Protein AF-A0A641ACV6-F1 (afdb_monomer)

Foldseek 3Di:
DVLVVLALLVLLLVQLVCLLVCQQVVQLVCLLVLQCLWQNNVGRDPVSSVVSNVSSVVSNVLSVVSNCLSPVDDALSSLVVLLVSLVVQLVVLVCCVPVSVVVPTDPPPPVSVVVVVSSVSSNVSSVVRNPDD

Sequence (133 aa):
MIKKVFKPFTWLIIFAVINFIAAGIGSLVGGEGTAESGWGEGNVLAHDVYYETSFGFMFIGLSVIAAGLAFLTSGVQRAKMTVLFGVTMALMIISVAVYSNAEGYSMGGPIILVPIALMSLVTLSGILHIKAE

Mean predicted aligned error: 3.73 Å

pLDDT: mean 92.11, std 7.41, range [46.78, 98.62]

Secondary structure (DSSP, 8-state):
-HHHH--HHHHHHHHHHHIIIIIIIHHHHHHHHHHHHHH-GGG--HHHHHHHHHHHHHHHHHHHHHHHHHHH--HHHHHHHHHHHHHHHHHHHHHHHHHHHHTT----GGGGHHHHHHHHHHHHHHHHHHS--

Structure (mmCIF, N/CA/C/O backbone):
data_AF-A0A641ACV6-F1
#
_entry.id   AF-A0A641ACV6-F1
#
loop_
_atom_site.group_PDB
_atom_site.id
_atom_site.type_symbol
_atom_site.label_atom_id
_atom_site.label_alt_id
_atom_site.label_comp_id
_atom_site.label_asym_id
_atom_site.label_entity_id
_atom_site.label_seq_id
_atom_site.pdbx_PDB_ins_code
_atom_site.Cartn_x
_atom_site.Cartn_y
_atom_site.Cartn_z
_atom_site.occupancy
_atom_site.B_iso_or_equiv
_atom_site.auth_seq_id
_atom_site.auth_comp_id
_atom_site.auth_asym_id
_atom_site.auth_atom_id
_atom_site.pdbx_PDB_model_num
ATOM 1 N N . MET A 1 1 ? -22.224 8.354 9.725 1.00 73.75 1 MET A N 1
ATOM 2 C CA . MET A 1 1 ? -22.189 7.572 8.466 1.00 73.75 1 MET A CA 1
ATOM 3 C C . MET A 1 1 ? -20.756 7.302 8.016 1.00 73.75 1 MET A C 1
ATOM 5 O O . MET A 1 1 ? -20.387 6.141 7.935 1.00 73.75 1 MET A O 1
ATOM 9 N N . ILE A 1 2 ? -19.923 8.340 7.858 1.00 85.25 2 ILE A N 1
ATOM 10 C CA . ILE A 1 2 ? -18.526 8.225 7.396 1.00 85.25 2 ILE A CA 1
ATOM 11 C C . ILE A 1 2 ? -17.678 7.206 8.185 1.00 85.25 2 ILE A C 1
ATOM 13 O O . ILE A 1 2 ? -17.103 6.311 7.585 1.00 85.25 2 ILE A O 1
ATOM 17 N N . LYS A 1 3 ? -17.711 7.212 9.527 1.00 83.50 3 LYS A N 1
ATOM 18 C CA . LYS A 1 3 ? -16.977 6.233 10.361 1.00 83.50 3 LYS A CA 1
ATOM 19 C C . LYS A 1 3 ? -17.406 4.772 10.149 1.00 83.50 3 LYS A C 1
ATOM 21 O 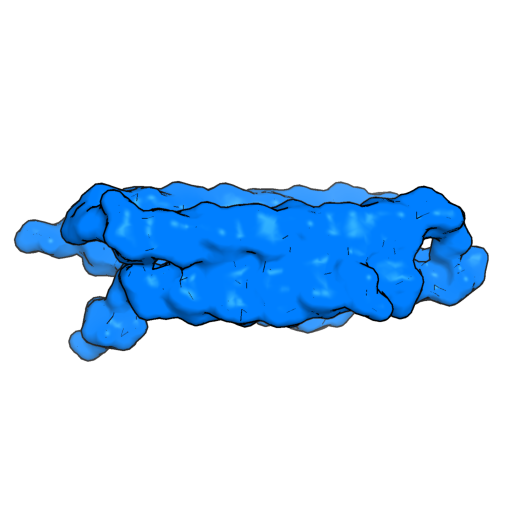O . LYS A 1 3 ? -16.605 3.865 10.332 1.00 83.50 3 LYS A O 1
ATOM 26 N N . LYS A 1 4 ? -18.663 4.526 9.749 1.00 85.94 4 LYS A N 1
ATOM 27 C CA . LYS A 1 4 ? -19.148 3.163 9.463 1.00 85.94 4 LYS A CA 1
ATOM 28 C C . LYS A 1 4 ? -18.555 2.611 8.162 1.00 85.94 4 LYS A C 1
ATOM 30 O O . LYS A 1 4 ? -18.356 1.404 8.083 1.00 85.94 4 LYS A O 1
ATOM 35 N N . VAL A 1 5 ? -18.276 3.487 7.193 1.00 90.06 5 VAL A N 1
ATOM 36 C CA . VAL A 1 5 ? -17.629 3.163 5.908 1.00 90.06 5 VAL A CA 1
ATOM 37 C C . VAL A 1 5 ? -16.106 3.109 6.070 1.00 90.06 5 VAL A C 1
ATOM 39 O O . VAL A 1 5 ? -15.445 2.207 5.569 1.00 90.06 5 VAL A O 1
ATOM 42 N N . PHE A 1 6 ? -15.541 4.043 6.833 1.00 92.81 6 PHE A N 1
ATOM 43 C CA . PHE A 1 6 ? -14.102 4.202 7.031 1.00 92.81 6 PHE A CA 1
ATOM 44 C C . PHE A 1 6 ? -13.561 3.435 8.236 1.00 92.81 6 PHE A C 1
ATOM 46 O O . PHE A 1 6 ? -12.830 3.985 9.054 1.00 92.81 6 PHE A O 1
ATOM 53 N N . LYS A 1 7 ? -13.910 2.153 8.360 1.00 96.00 7 LYS A N 1
ATOM 54 C CA . LYS A 1 7 ? -13.363 1.313 9.432 1.00 96.00 7 LYS A CA 1
ATOM 55 C C . LYS A 1 7 ? -11.900 0.960 9.129 1.00 96.00 7 LYS A C 1
ATOM 57 O O . LYS A 1 7 ? -11.656 0.401 8.059 1.00 96.00 7 LYS A O 1
ATOM 62 N N . PRO A 1 8 ? -10.955 1.172 10.068 1.00 97.50 8 PRO A N 1
ATOM 63 C CA . PRO A 1 8 ? -9.539 0.868 9.852 1.00 97.50 8 PRO A CA 1
ATOM 64 C C . PRO A 1 8 ? -9.291 -0.570 9.394 1.00 97.50 8 PRO A C 1
ATOM 66 O O . PRO A 1 8 ? -8.548 -0.806 8.453 1.00 97.50 8 PRO A O 1
ATOM 69 N N . PHE A 1 9 ? -9.992 -1.534 10.002 1.00 97.94 9 PHE A N 1
ATOM 70 C CA . PHE A 1 9 ? -9.920 -2.941 9.599 1.00 97.94 9 PHE A CA 1
ATOM 71 C C . PHE A 1 9 ? -10.227 -3.133 8.113 1.00 97.94 9 PHE A C 1
ATOM 73 O O . PHE A 1 9 ? -9.455 -3.744 7.387 1.00 97.94 9 PHE A O 1
ATOM 80 N N . THR A 1 10 ? -11.359 -2.591 7.665 1.00 97.62 10 THR A N 1
ATOM 81 C CA . THR A 1 10 ? -11.840 -2.765 6.297 1.00 97.62 10 THR A CA 1
ATOM 82 C C . THR A 1 10 ? -10.863 -2.155 5.300 1.00 97.62 10 THR A C 1
ATOM 84 O O . THR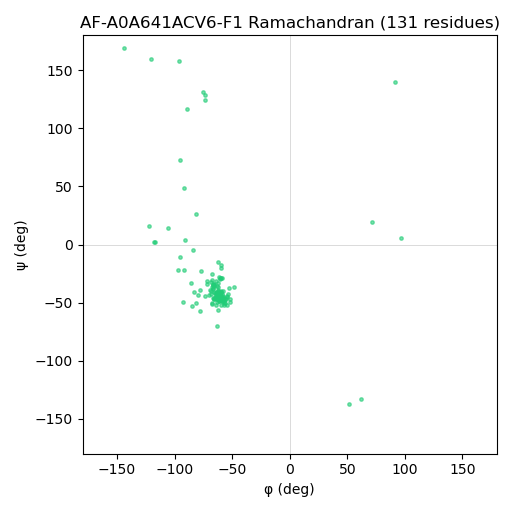 A 1 10 ? -10.524 -2.805 4.319 1.00 97.62 10 THR A O 1
ATOM 87 N N . TRP A 1 11 ? -10.357 -0.951 5.568 1.00 97.94 11 TRP A N 1
ATOM 88 C CA . TRP A 1 11 ? -9.430 -0.275 4.659 1.00 97.94 11 TRP A CA 1
ATOM 89 C C . TRP A 1 11 ? -8.034 -0.896 4.632 1.00 97.94 11 TRP A C 1
ATOM 91 O O . TRP A 1 11 ? -7.443 -0.963 3.559 1.00 97.94 11 TRP A O 1
ATOM 101 N N . LEU A 1 12 ? -7.536 -1.423 5.754 1.00 98.50 12 LEU A N 1
ATOM 102 C CA . LEU A 1 12 ? -6.300 -2.212 5.770 1.00 98.50 12 LEU A CA 1
ATOM 103 C C . LEU A 1 12 ? -6.427 -3.491 4.929 1.00 98.50 12 LEU A C 1
ATOM 105 O O . LEU A 1 12 ? -5.506 -3.822 4.190 1.00 98.50 12 LEU A O 1
ATOM 109 N N . ILE A 1 13 ? -7.569 -4.185 4.994 1.00 98.56 13 ILE A N 1
ATOM 110 C CA . ILE A 1 13 ? -7.813 -5.391 4.187 1.00 98.56 13 ILE A CA 1
ATOM 111 C C . ILE A 1 13 ? -7.983 -5.055 2.704 1.00 98.56 13 ILE A C 1
ATOM 113 O O . ILE A 1 13 ? -7.396 -5.730 1.863 1.00 98.56 13 ILE A O 1
ATOM 117 N N . ILE A 1 14 ? -8.733 -3.998 2.375 1.00 98.00 14 ILE A N 1
ATOM 118 C CA . ILE A 1 14 ? -8.866 -3.517 0.992 1.00 98.00 14 ILE A CA 1
ATOM 119 C C . ILE A 1 14 ? -7.485 -3.188 0.423 1.00 98.00 14 ILE A C 1
ATOM 121 O O . ILE A 1 14 ? -7.151 -3.657 -0.663 1.00 98.00 14 ILE A O 1
ATOM 125 N N . PHE A 1 15 ? -6.669 -2.439 1.171 1.00 97.94 15 PHE A N 1
ATOM 126 C CA . PHE A 1 15 ? -5.295 -2.156 0.777 1.00 97.94 15 PHE A CA 1
ATOM 127 C C . PHE A 1 15 ? -4.506 -3.446 0.563 1.00 97.94 15 PHE A C 1
ATOM 129 O O . PHE A 1 15 ? -3.921 -3.615 -0.499 1.00 97.94 15 PHE A O 1
ATOM 136 N N . ALA A 1 16 ? -4.515 -4.363 1.535 1.00 98.38 16 ALA A N 1
ATOM 137 C CA . ALA A 1 16 ? -3.735 -5.593 1.468 1.00 98.38 16 ALA A CA 1
ATOM 138 C C . ALA A 1 16 ? -4.063 -6.405 0.210 1.00 98.38 16 ALA A C 1
ATOM 140 O O . ALA A 1 16 ? -3.151 -6.819 -0.501 1.00 98.38 16 ALA A O 1
ATOM 141 N N . VAL A 1 17 ? -5.350 -6.583 -0.099 1.00 98.38 17 VAL A N 1
ATOM 142 C CA . VAL A 1 17 ? -5.802 -7.343 -1.272 1.00 98.38 17 VAL A CA 1
ATOM 143 C C . VAL A 1 17 ? -5.427 -6.637 -2.572 1.00 98.38 17 VAL A C 1
ATOM 145 O O . VAL A 1 17 ? -4.819 -7.259 -3.441 1.00 98.38 17 VAL A O 1
ATOM 148 N N . ILE A 1 18 ? -5.741 -5.343 -2.705 1.00 97.31 18 ILE A N 1
ATOM 149 C CA . ILE A 1 18 ? -5.438 -4.583 -3.928 1.00 97.31 18 ILE A CA 1
ATOM 150 C C . ILE A 1 18 ? -3.930 -4.544 -4.163 1.00 97.31 18 ILE A C 1
ATOM 152 O O . ILE A 1 18 ? -3.477 -4.864 -5.255 1.00 97.31 18 ILE A O 1
ATOM 156 N N . ASN A 1 19 ? -3.149 -4.206 -3.139 1.00 96.62 19 ASN A N 1
ATOM 157 C CA . ASN A 1 19 ? -1.700 -4.113 -3.240 1.00 96.62 19 ASN A CA 1
ATOM 158 C C . ASN A 1 19 ? -1.059 -5.484 -3.504 1.00 96.62 19 ASN A C 1
ATOM 160 O O . ASN A 1 19 ? -0.113 -5.570 -4.277 1.00 96.62 19 ASN A O 1
ATOM 164 N N . PHE A 1 20 ? -1.599 -6.568 -2.935 1.00 98.00 20 PHE A N 1
ATOM 165 C CA . PHE A 1 20 ? -1.072 -7.915 -3.169 1.00 98.00 20 PHE A CA 1
ATOM 166 C C . PHE A 1 20 ? -1.268 -8.322 -4.627 1.00 98.00 20 PHE A C 1
ATOM 168 O O . PHE A 1 20 ? -0.341 -8.820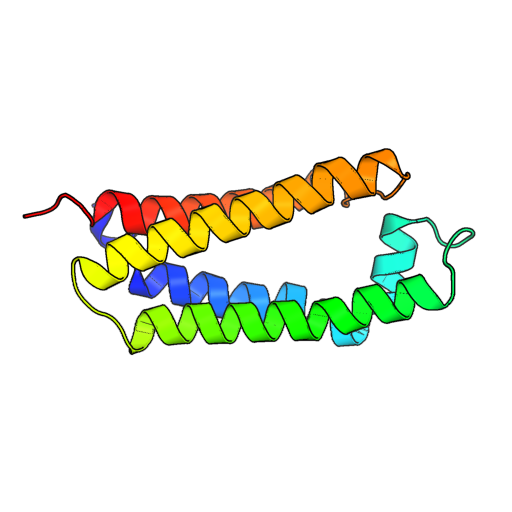 -5.253 1.00 98.00 20 PHE A O 1
ATOM 175 N N . ILE A 1 21 ? -2.468 -8.106 -5.169 1.00 96.56 21 ILE A N 1
ATOM 176 C CA . ILE A 1 21 ? -2.811 -8.545 -6.522 1.00 96.56 21 ILE A CA 1
ATOM 177 C C . ILE A 1 21 ? -2.218 -7.593 -7.561 1.00 96.56 21 ILE A C 1
ATOM 179 O O . ILE A 1 21 ? -1.463 -8.024 -8.426 1.00 96.56 21 ILE A O 1
ATOM 183 N N . ALA A 1 22 ? -2.557 -6.307 -7.487 1.00 93.19 22 ALA A N 1
ATOM 184 C CA . ALA A 1 22 ? -2.238 -5.352 -8.541 1.00 93.19 22 ALA A CA 1
ATOM 185 C C . ALA A 1 22 ? -0.751 -4.983 -8.566 1.00 93.19 22 ALA A C 1
ATOM 187 O O . ALA A 1 22 ? -0.167 -4.950 -9.641 1.00 93.19 22 ALA A O 1
ATOM 188 N N . ALA A 1 23 ? -0.142 -4.730 -7.403 1.00 92.31 23 ALA A N 1
ATOM 189 C CA . ALA A 1 23 ? 1.272 -4.363 -7.329 1.00 92.31 23 ALA A CA 1
ATOM 190 C C . ALA A 1 23 ? 2.162 -5.597 -7.125 1.00 92.31 23 ALA A C 1
ATOM 192 O O . ALA A 1 23 ? 3.103 -5.810 -7.873 1.00 92.31 23 ALA A O 1
ATOM 193 N N . GLY A 1 24 ? 1.838 -6.459 -6.160 1.00 95.69 24 GLY A N 1
ATOM 194 C CA . GLY A 1 24 ? 2.632 -7.647 -5.843 1.00 95.69 24 GLY A CA 1
ATOM 195 C C . GLY A 1 24 ? 2.710 -8.653 -6.988 1.00 95.69 24 GLY A C 1
ATOM 196 O O . GLY A 1 24 ? 3.759 -8.825 -7.606 1.00 95.69 24 GLY A O 1
ATOM 197 N N . ILE A 1 25 ? 1.593 -9.322 -7.281 1.00 96.31 25 ILE A N 1
ATOM 198 C CA . ILE A 1 25 ? 1.525 -10.303 -8.369 1.00 96.31 25 ILE A CA 1
ATOM 199 C C . ILE A 1 25 ? 1.763 -9.626 -9.719 1.00 96.31 25 ILE A C 1
ATOM 201 O O . ILE A 1 25 ? 2.512 -10.174 -10.522 1.00 96.31 25 ILE A O 1
ATOM 205 N N . GLY A 1 26 ? 1.194 -8.435 -9.944 1.00 93.12 26 GLY A N 1
ATOM 206 C CA . GLY A 1 26 ? 1.405 -7.660 -11.170 1.00 93.12 26 GLY A CA 1
ATOM 207 C C . GLY A 1 26 ? 2.884 -7.460 -11.509 1.00 93.12 26 GLY A C 1
ATOM 208 O O . GLY A 1 26 ? 3.301 -7.796 -12.615 1.00 93.12 26 GLY A O 1
ATOM 209 N N . SER A 1 27 ? 3.701 -7.023 -10.549 1.00 92.56 27 SER A N 1
ATOM 210 C CA . SER A 1 27 ? 5.146 -6.864 -10.748 1.00 92.56 27 SER A CA 1
ATOM 211 C C . SER A 1 27 ? 5.886 -8.192 -10.933 1.00 92.56 27 SER A C 1
ATOM 213 O O . SER A 1 27 ? 6.810 -8.261 -11.736 1.00 92.56 27 SER A O 1
ATOM 215 N N . LEU A 1 28 ? 5.483 -9.265 -10.240 1.00 94.06 28 LEU A N 1
ATOM 216 C CA . LEU A 1 28 ? 6.136 -10.575 -10.384 1.00 94.06 28 LEU A CA 1
ATOM 217 C C . LEU A 1 28 ? 5.953 -11.191 -11.773 1.00 94.06 28 LEU A C 1
ATOM 219 O O . LEU A 1 28 ? 6.841 -11.894 -12.249 1.00 94.06 28 LEU A O 1
ATOM 223 N N . VAL A 1 29 ? 4.793 -10.976 -12.396 1.00 94.12 29 VAL A N 1
ATOM 224 C CA . VAL A 1 29 ? 4.471 -11.563 -13.707 1.00 94.12 29 VAL A CA 1
ATOM 225 C C . VAL A 1 29 ? 4.742 -10.613 -14.869 1.00 94.12 29 VAL A C 1
ATOM 227 O O . VAL A 1 29 ? 4.888 -11.071 -15.996 1.00 94.12 29 VAL A O 1
ATOM 230 N N . GLY A 1 30 ? 4.777 -9.306 -14.606 1.00 92.81 30 GLY A N 1
ATOM 231 C CA . GLY A 1 30 ? 4.835 -8.255 -15.620 1.00 92.81 30 GLY A CA 1
ATOM 232 C C . GLY A 1 30 ? 6.039 -7.327 -15.502 1.00 92.81 30 GLY A C 1
ATOM 233 O O . GLY A 1 30 ? 6.003 -6.257 -16.094 1.00 92.81 30 GLY A O 1
ATOM 234 N N . GLY A 1 31 ? 7.080 -7.697 -14.746 1.00 89.62 31 GLY A N 1
ATOM 235 C CA . GLY A 1 31 ? 8.227 -6.825 -14.466 1.00 89.62 31 GLY A CA 1
ATOM 236 C C . GLY A 1 31 ? 8.888 -6.225 -15.713 1.00 89.62 31 GLY A C 1
ATOM 237 O O . GLY A 1 31 ? 9.242 -5.052 -15.696 1.00 89.62 31 GLY A O 1
ATOM 238 N N . GLU A 1 32 ? 8.985 -6.988 -16.807 1.00 91.88 32 GLU A N 1
ATOM 239 C CA . GLU A 1 32 ? 9.493 -6.493 -18.097 1.00 91.88 32 GLU A CA 1
ATOM 240 C C . GLU A 1 32 ? 8.591 -5.399 -18.678 1.00 91.88 32 GLU A C 1
ATOM 242 O O . GLU A 1 32 ? 9.053 -4.286 -18.898 1.00 91.88 32 GLU A O 1
ATOM 247 N N . GLY A 1 33 ? 7.285 -5.655 -18.794 1.00 91.19 33 GLY A N 1
ATOM 248 C CA . GLY A 1 33 ? 6.332 -4.656 -19.285 1.00 91.19 33 GLY A CA 1
ATOM 249 C C . GLY A 1 33 ? 6.241 -3.413 -18.392 1.00 91.19 33 GLY A C 1
ATOM 250 O O . GLY A 1 33 ? 6.063 -2.302 -18.890 1.00 91.19 33 GLY A O 1
ATOM 251 N N . THR A 1 34 ? 6.405 -3.560 -17.073 1.00 89.12 34 THR A N 1
ATOM 252 C CA . THR A 1 34 ? 6.492 -2.413 -16.157 1.00 89.12 34 THR A CA 1
ATOM 253 C C . THR A 1 34 ? 7.753 -1.595 -16.433 1.00 89.12 34 THR A C 1
ATOM 255 O O . THR A 1 34 ? 7.654 -0.375 -16.574 1.00 89.12 34 THR A O 1
ATOM 258 N N . ALA A 1 35 ? 8.910 -2.246 -16.587 1.00 91.81 35 ALA A N 1
ATOM 259 C CA . ALA A 1 35 ? 10.166 -1.576 -16.916 1.00 91.81 35 ALA A CA 1
ATOM 260 C C . ALA A 1 35 ? 10.076 -0.846 -18.265 1.00 91.81 35 ALA A C 1
ATOM 262 O O . ALA A 1 35 ? 10.461 0.317 -18.357 1.00 91.81 35 ALA A O 1
ATOM 263 N N . GLU A 1 36 ? 9.493 -1.478 -19.285 1.00 93.50 36 GLU A N 1
ATOM 264 C CA . GLU A 1 36 ? 9.246 -0.861 -20.592 1.00 93.50 36 GLU A CA 1
ATOM 265 C C . GLU A 1 36 ? 8.289 0.331 -20.491 1.00 93.50 36 GLU A C 1
ATOM 267 O O . GLU A 1 36 ? 8.517 1.360 -21.125 1.00 93.50 36 GLU A O 1
ATOM 272 N N . SER A 1 37 ? 7.246 0.246 -19.660 1.00 89.38 37 SER A N 1
ATOM 273 C CA . SER A 1 37 ? 6.309 1.358 -19.456 1.00 89.38 37 SER A CA 1
ATOM 274 C C . SER A 1 37 ? 6.943 2.561 -18.747 1.00 89.38 37 SER A C 1
ATOM 276 O O . SER A 1 37 ? 6.543 3.704 -18.989 1.00 89.38 37 SER A O 1
ATOM 278 N N . GLY A 1 38 ? 7.928 2.302 -17.885 1.00 90.19 38 GLY A N 1
ATOM 279 C CA . GLY A 1 38 ? 8.630 3.310 -17.104 1.00 90.19 38 GLY A CA 1
ATOM 280 C C . GLY A 1 38 ? 9.785 3.954 -17.862 1.00 90.19 38 GLY A C 1
ATOM 281 O O . GLY A 1 38 ? 9.839 5.177 -17.975 1.00 90.19 38 GLY A O 1
ATOM 282 N N . TRP A 1 39 ? 10.690 3.142 -18.405 1.00 92.00 39 TRP A N 1
ATOM 283 C CA . TRP A 1 39 ? 11.911 3.593 -19.079 1.00 92.00 39 TRP A CA 1
ATOM 284 C C . TRP A 1 39 ? 11.745 3.782 -20.596 1.00 92.00 39 TRP A C 1
ATOM 286 O O . TRP A 1 39 ? 12.490 4.547 -21.216 1.00 92.00 39 TRP A O 1
ATOM 296 N N . GLY A 1 40 ? 10.752 3.126 -21.200 1.00 92.19 40 GLY A N 1
ATOM 297 C CA . GLY A 1 40 ? 10.583 2.987 -22.647 1.00 92.19 40 GLY A CA 1
ATOM 298 C C . GLY A 1 40 ? 11.265 1.722 -23.176 1.00 92.19 40 GLY A C 1
ATOM 299 O O . GLY A 1 40 ? 12.383 1.415 -22.774 1.00 92.19 40 GLY A O 1
ATOM 300 N N . GLU A 1 41 ? 10.621 1.020 -24.116 1.00 90.31 41 GLU A N 1
ATOM 301 C CA . GLU A 1 41 ? 11.064 -0.283 -24.666 1.00 90.31 41 GLU A CA 1
ATOM 302 C C . GLU A 1 41 ? 12.548 -0.321 -25.087 1.00 90.31 41 GLU A C 1
ATOM 304 O O . GLU A 1 41 ? 13.238 -1.314 -24.883 1.00 90.31 41 GLU A O 1
ATOM 309 N N . GLY A 1 42 ? 13.078 0.778 -25.636 1.00 90.88 42 GLY A N 1
ATOM 310 C CA . GLY A 1 42 ? 14.473 0.866 -26.088 1.00 90.88 42 GLY A CA 1
ATOM 311 C C . GLY A 1 42 ? 15.506 1.213 -25.009 1.00 90.88 42 GLY A C 1
ATOM 312 O O . GLY A 1 42 ? 16.697 1.239 -25.311 1.00 90.88 42 GLY A O 1
ATOM 313 N N . ASN A 1 43 ? 15.070 1.508 -23.783 1.00 91.38 43 ASN A N 1
ATOM 314 C CA . ASN A 1 43 ? 15.926 1.995 -22.696 1.00 91.38 43 ASN A CA 1
ATOM 315 C C . ASN A 1 43 ? 15.985 1.035 -21.500 1.00 91.38 43 ASN A C 1
ATOM 317 O O . ASN A 1 43 ? 16.632 1.357 -20.507 1.00 91.38 43 ASN A O 1
ATOM 321 N N . VAL A 1 44 ? 15.320 -0.122 -21.577 1.00 92.94 44 VAL A N 1
ATOM 322 C CA . VAL A 1 44 ? 15.299 -1.108 -20.491 1.00 92.94 44 VAL A CA 1
ATOM 323 C C . VAL A 1 44 ? 16.644 -1.825 -20.397 1.00 92.94 44 VAL A C 1
ATOM 325 O O . VAL A 1 44 ? 17.120 -2.440 -21.354 1.00 92.94 44 VAL A O 1
ATOM 328 N N . LEU A 1 45 ? 17.249 -1.788 -19.214 1.00 92.75 45 LEU A N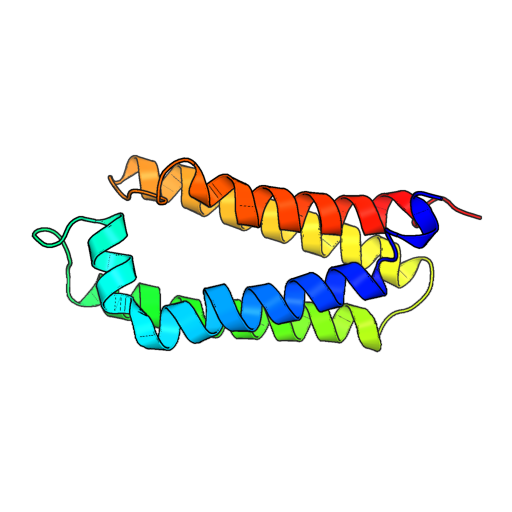 1
ATOM 329 C CA . LEU A 1 45 ? 18.442 -2.548 -18.872 1.00 92.75 45 LEU A CA 1
ATOM 330 C C . LEU A 1 45 ? 18.055 -3.842 -18.146 1.00 92.75 45 LEU A C 1
ATOM 332 O O . LEU A 1 45 ? 17.009 -3.957 -17.511 1.00 92.75 45 LEU A O 1
ATOM 336 N N . ALA A 1 46 ? 18.946 -4.835 -18.173 1.00 86.38 46 ALA A N 1
ATOM 337 C CA . ALA A 1 46 ? 18.682 -6.136 -17.547 1.00 86.38 46 ALA A CA 1
ATOM 338 C C . ALA A 1 46 ? 18.386 -6.045 -16.034 1.00 86.38 46 ALA A C 1
ATOM 340 O O . ALA A 1 46 ? 17.663 -6.878 -15.490 1.00 86.38 46 ALA A O 1
ATOM 341 N N . HIS A 1 47 ? 18.939 -5.040 -15.345 1.00 90.12 47 HIS A N 1
ATOM 342 C CA . HIS A 1 47 ? 18.668 -4.838 -13.923 1.00 90.12 47 HIS A CA 1
ATOM 343 C C . HIS A 1 47 ? 17.301 -4.200 -13.654 1.00 90.12 47 HIS A C 1
ATOM 345 O O . HIS A 1 47 ? 16.763 -4.418 -12.572 1.00 90.12 47 HIS A O 1
ATOM 351 N N . ASP A 1 48 ? 16.711 -3.487 -14.616 1.00 92.44 48 ASP A N 1
ATOM 352 C CA . ASP A 1 48 ? 15.403 -2.849 -14.445 1.00 92.44 48 ASP A CA 1
ATOM 353 C C . ASP A 1 48 ? 14.305 -3.898 -14.300 1.00 92.44 48 ASP A C 1
ATOM 355 O O . ASP A 1 48 ? 13.532 -3.864 -13.346 1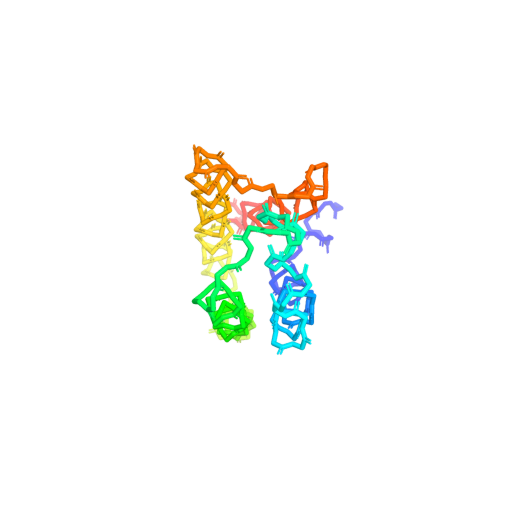.00 92.44 48 ASP A O 1
ATOM 359 N N . VAL A 1 49 ? 14.314 -4.915 -15.168 1.00 91.88 49 VAL A N 1
ATOM 360 C CA . VAL A 1 49 ? 13.382 -6.051 -15.087 1.00 91.88 49 VAL A CA 1
ATOM 361 C C . VAL A 1 49 ? 13.525 -6.783 -13.750 1.00 91.88 49 VAL A C 1
ATOM 363 O O . VAL A 1 49 ? 12.532 -7.153 -13.116 1.00 91.88 49 VAL A O 1
ATOM 366 N N . TYR A 1 50 ? 14.765 -6.967 -13.285 1.00 92.25 50 TYR A N 1
ATOM 367 C CA . TYR A 1 50 ? 15.034 -7.573 -11.982 1.00 92.25 50 TYR A CA 1
ATOM 368 C C . TYR A 1 50 ? 14.490 -6.721 -10.826 1.00 92.25 50 TYR A C 1
ATOM 370 O O . TYR A 1 50 ? 13.887 -7.273 -9.901 1.00 92.25 50 TYR A O 1
ATOM 378 N N . TYR A 1 51 ? 14.675 -5.399 -10.860 1.00 91.44 51 TYR A N 1
ATOM 379 C CA . TYR A 1 51 ? 14.174 -4.493 -9.826 1.00 91.44 51 TYR A CA 1
ATOM 380 C C . TYR A 1 51 ? 12.651 -4.458 -9.789 1.00 91.44 51 TYR A C 1
ATOM 382 O O . TYR A 1 51 ? 12.083 -4.636 -8.711 1.00 91.44 51 TYR A O 1
ATOM 390 N N . GLU A 1 52 ? 11.992 -4.336 -10.940 1.00 91.31 52 GLU A N 1
ATOM 391 C CA . GLU A 1 52 ? 10.529 -4.341 -11.026 1.00 91.31 52 GLU A CA 1
ATOM 392 C C . GLU A 1 52 ? 9.944 -5.651 -10.500 1.00 91.31 52 GLU A C 1
ATOM 394 O O . GLU A 1 52 ? 9.047 -5.649 -9.656 1.00 91.31 52 GLU A O 1
ATOM 399 N N . THR A 1 53 ? 10.527 -6.786 -10.889 1.00 92.75 53 THR A N 1
ATOM 400 C CA . THR A 1 53 ? 10.119 -8.099 -10.368 1.00 92.75 53 THR A CA 1
ATOM 401 C C . THR A 1 53 ? 10.340 -8.185 -8.853 1.00 92.75 53 THR A C 1
ATOM 403 O O . THR A 1 53 ? 9.475 -8.651 -8.109 1.00 92.75 53 THR A O 1
ATOM 406 N N . SER A 1 54 ? 11.476 -7.687 -8.358 1.00 92.94 54 SER A N 1
ATOM 407 C CA . SER A 1 54 ? 11.813 -7.704 -6.928 1.00 92.94 54 SER A CA 1
ATOM 408 C C . SER A 1 54 ? 10.894 -6.808 -6.093 1.00 92.94 54 SER A C 1
ATOM 410 O O . SER A 1 54 ? 10.549 -7.168 -4.961 1.00 92.94 54 SER A O 1
ATOM 412 N N . PHE A 1 55 ? 10.428 -5.682 -6.643 1.00 91.69 55 PHE A N 1
ATOM 413 C CA . PHE A 1 55 ? 9.409 -4.851 -6.003 1.00 91.69 55 PHE A CA 1
ATOM 414 C C . PHE A 1 55 ? 8.098 -5.611 -5.785 1.00 91.69 55 PHE A C 1
ATOM 416 O O . PHE A 1 55 ? 7.438 -5.384 -4.771 1.00 91.69 55 PHE A O 1
ATOM 423 N N . GLY A 1 56 ? 7.768 -6.595 -6.627 1.00 94.25 56 GLY A N 1
ATOM 424 C CA . GLY A 1 56 ? 6.624 -7.484 -6.411 1.00 94.25 56 GLY A CA 1
ATOM 425 C C . GLY A 1 56 ? 6.648 -8.179 -5.044 1.00 94.25 56 GLY A C 1
ATOM 426 O O . GLY A 1 56 ? 5.656 -8.159 -4.311 1.00 94.25 56 GLY A O 1
ATOM 427 N N . PHE A 1 57 ? 7.801 -8.709 -4.622 1.00 95.31 57 PHE A N 1
ATOM 428 C CA . PHE A 1 57 ? 7.946 -9.300 -3.285 1.00 95.31 57 PHE A CA 1
ATOM 429 C C . PHE A 1 57 ? 7.819 -8.264 -2.165 1.00 95.31 57 PHE A C 1
ATOM 431 O O . PHE A 1 57 ? 7.211 -8.549 -1.130 1.00 95.31 57 PHE A O 1
ATOM 438 N N . MET A 1 58 ? 8.349 -7.055 -2.372 1.00 94.44 58 MET A N 1
ATOM 439 C CA . MET A 1 58 ? 8.202 -5.956 -1.417 1.00 94.44 58 MET A CA 1
ATOM 440 C C . MET A 1 58 ? 6.725 -5.593 -1.222 1.00 94.44 58 MET A C 1
ATOM 442 O O . MET A 1 58 ? 6.259 -5.509 -0.084 1.00 94.44 58 MET A O 1
ATOM 446 N N . PHE A 1 59 ? 5.962 -5.450 -2.309 1.00 95.88 59 PHE A N 1
ATOM 447 C CA . PHE A 1 59 ? 4.530 -5.163 -2.246 1.00 95.88 59 PHE A CA 1
ATOM 448 C C . PHE A 1 59 ? 3.750 -6.294 -1.572 1.00 95.88 59 PHE A C 1
ATOM 450 O O . PHE A 1 59 ? 2.908 -6.022 -0.717 1.00 95.88 59 PHE A O 1
ATOM 457 N N . ILE A 1 60 ? 4.070 -7.558 -1.856 1.00 98.00 60 ILE A N 1
ATOM 458 C CA . ILE A 1 60 ? 3.479 -8.694 -1.135 1.00 98.00 60 ILE A CA 1
ATOM 459 C C . ILE A 1 60 ? 3.755 -8.591 0.371 1.00 98.00 60 ILE A C 1
ATOM 461 O O . ILE A 1 60 ? 2.830 -8.729 1.174 1.00 98.00 60 ILE A O 1
ATOM 465 N N . GLY A 1 61 ? 4.994 -8.291 0.768 1.00 97.88 61 GLY A N 1
ATOM 466 C CA . GLY A 1 61 ? 5.360 -8.091 2.172 1.00 97.88 61 GLY A CA 1
ATOM 467 C C . GLY A 1 61 ? 4.556 -6.970 2.839 1.00 97.88 61 GLY A C 1
ATOM 468 O O . GLY A 1 61 ? 4.016 -7.158 3.931 1.00 97.88 61 GLY A O 1
ATOM 469 N N . LEU A 1 62 ? 4.393 -5.831 2.163 1.00 97.19 62 LEU A N 1
ATOM 470 C CA . LEU A 1 62 ? 3.579 -4.708 2.643 1.00 97.19 62 LEU A CA 1
ATOM 471 C C . LEU A 1 62 ? 2.099 -5.085 2.795 1.00 97.19 62 LEU A C 1
ATOM 473 O O . LEU A 1 62 ? 1.456 -4.677 3.764 1.00 97.19 62 LEU A O 1
ATOM 477 N N . SER A 1 63 ? 1.564 -5.913 1.897 1.00 98.31 63 SER A N 1
ATOM 478 C CA . SER A 1 63 ? 0.208 -6.456 2.020 1.00 98.31 63 SER A CA 1
ATOM 479 C C . SER A 1 63 ? 0.052 -7.375 3.227 1.00 98.31 63 SER A C 1
ATOM 481 O O . SER A 1 63 ? -0.943 -7.276 3.948 1.00 98.31 63 SER A O 1
ATOM 483 N N . VAL A 1 64 ? 1.039 -8.237 3.489 1.00 98.50 64 VAL A N 1
ATOM 484 C CA . VAL A 1 64 ? 1.055 -9.097 4.682 1.00 98.50 64 VAL A CA 1
ATOM 485 C C . VAL A 1 64 ? 1.101 -8.249 5.952 1.00 98.50 64 VAL A C 1
ATOM 487 O O . VAL A 1 64 ? 0.349 -8.518 6.887 1.00 98.50 64 VAL A O 1
ATOM 490 N N . ILE A 1 65 ? 1.907 -7.183 5.975 1.00 98.56 65 ILE A N 1
ATOM 491 C CA . ILE A 1 65 ? 1.956 -6.237 7.098 1.00 98.56 65 ILE A CA 1
ATOM 492 C C . ILE A 1 65 ? 0.591 -5.569 7.300 1.00 98.56 65 ILE A C 1
ATOM 494 O O . ILE A 1 65 ? 0.083 -5.569 8.419 1.00 98.56 65 ILE A O 1
ATOM 498 N N . ALA A 1 66 ? -0.041 -5.046 6.245 1.00 98.56 66 ALA A N 1
ATOM 499 C CA . ALA A 1 66 ? -1.352 -4.401 6.340 1.00 98.56 66 ALA A CA 1
ATOM 500 C C . ALA A 1 66 ? -2.435 -5.353 6.881 1.00 98.56 66 ALA A C 1
ATOM 502 O O . ALA A 1 66 ? -3.187 -4.990 7.791 1.00 98.56 66 ALA A O 1
ATOM 503 N N 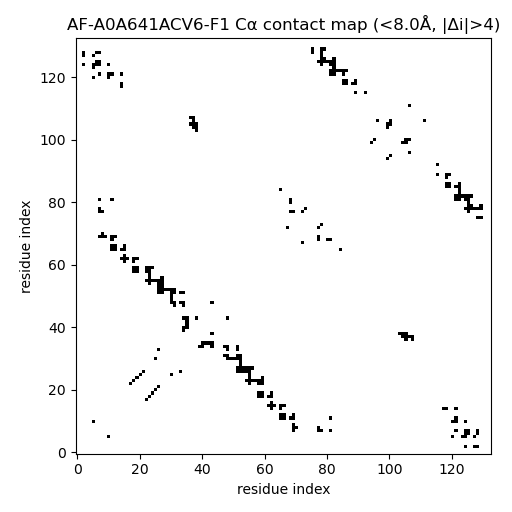. ALA A 1 67 ? -2.481 -6.590 6.376 1.00 98.62 67 ALA A N 1
ATOM 504 C CA . ALA A 1 67 ? -3.377 -7.624 6.887 1.00 98.62 67 ALA A CA 1
ATOM 505 C C . ALA A 1 67 ? -3.058 -7.967 8.352 1.00 98.62 67 ALA A C 1
ATOM 507 O O . ALA A 1 67 ? -3.963 -8.026 9.186 1.00 98.62 67 ALA A O 1
ATOM 508 N N . GLY A 1 68 ? -1.776 -8.108 8.694 1.00 98.62 68 GLY A N 1
ATOM 509 C CA . GLY A 1 68 ? -1.307 -8.311 10.062 1.00 98.62 68 GLY A CA 1
ATOM 510 C C . GLY A 1 68 ? -1.786 -7.205 11.001 1.00 98.62 68 GLY A C 1
ATOM 511 O O . GLY A 1 68 ? -2.365 -7.500 12.041 1.00 98.62 68 GLY A O 1
ATOM 512 N N . LEU A 1 69 ? -1.662 -5.932 10.620 1.00 98.50 69 LEU A N 1
ATOM 513 C CA . LEU A 1 69 ? -2.191 -4.812 11.405 1.00 98.50 69 LEU A CA 1
ATOM 514 C C . LEU A 1 69 ? -3.709 -4.916 11.597 1.00 98.50 69 LEU A C 1
ATOM 516 O O . LEU A 1 69 ? -4.205 -4.648 12.694 1.00 98.50 69 LEU A O 1
ATOM 520 N N . ALA A 1 70 ? -4.452 -5.331 10.569 1.00 98.25 70 ALA A N 1
ATOM 521 C CA . ALA A 1 70 ? -5.900 -5.488 10.657 1.00 98.25 70 ALA A CA 1
ATOM 522 C C . ALA A 1 70 ? -6.294 -6.568 11.676 1.00 98.25 70 ALA A C 1
ATOM 524 O O . ALA A 1 70 ? -7.166 -6.325 12.513 1.00 98.25 70 ALA A O 1
ATOM 525 N N . PHE A 1 71 ? -5.646 -7.733 11.638 1.00 98.38 71 PHE A N 1
ATOM 526 C CA . PHE A 1 71 ? -6.007 -8.879 12.476 1.00 98.38 71 PHE A CA 1
ATOM 527 C C . PHE A 1 71 ? -5.368 -8.865 13.871 1.00 98.38 71 PHE A C 1
ATOM 529 O O . PHE A 1 71 ? -6.004 -9.311 14.822 1.00 98.38 71 PHE A O 1
ATOM 536 N N . LEU A 1 72 ? -4.153 -8.333 14.019 1.00 98.25 72 LEU A N 1
ATOM 537 C CA . LEU A 1 72 ? -3.356 -8.435 15.251 1.00 98.25 72 LEU A CA 1
ATOM 538 C C . LEU A 1 72 ? -3.497 -7.232 16.191 1.00 98.25 72 LEU A C 1
ATOM 540 O O . LEU A 1 72 ? -3.047 -7.288 17.331 1.00 98.25 72 LEU A O 1
ATOM 544 N N . THR A 1 73 ? -4.113 -6.138 15.744 1.00 97.88 73 THR A N 1
ATOM 545 C CA . THR A 1 73 ? -4.344 -4.944 16.578 1.00 97.88 73 THR A CA 1
ATOM 546 C C . THR A 1 73 ? -5.831 -4.643 16.679 1.00 97.88 73 THR A C 1
ATOM 548 O O . THR A 1 73 ? -6.598 -5.082 15.828 1.00 97.88 73 THR A O 1
ATOM 551 N N . SER A 1 74 ? -6.275 -3.879 17.680 1.00 96.94 74 SER A N 1
ATOM 552 C CA . SER A 1 74 ? -7.688 -3.510 17.857 1.00 96.94 74 SER A CA 1
ATOM 553 C C . SER A 1 74 ? -7.859 -2.082 18.399 1.00 96.94 74 SER A C 1
ATOM 555 O O . SER A 1 74 ? -6.887 -1.417 18.765 1.00 96.94 74 SER A O 1
ATOM 557 N N . GLY A 1 75 ? -9.099 -1.576 18.381 1.00 94.25 75 GLY A N 1
ATOM 558 C CA . GLY A 1 75 ? -9.463 -0.269 18.943 1.00 94.25 75 GLY A CA 1
ATOM 559 C C . GLY A 1 75 ? -8.586 0.897 18.466 1.00 94.25 75 GLY A C 1
ATOM 560 O O . GLY A 1 75 ? -8.244 1.004 17.284 1.00 94.25 75 GLY A O 1
ATOM 561 N N . VAL A 1 76 ? -8.209 1.766 19.408 1.00 95.44 76 VAL A N 1
ATOM 562 C CA . VAL A 1 76 ? -7.369 2.950 19.157 1.00 95.44 76 VAL A CA 1
ATOM 563 C C . VAL A 1 76 ? -5.966 2.569 18.669 1.00 95.44 76 VAL A C 1
ATOM 565 O O . VAL A 1 76 ? -5.388 3.290 17.856 1.00 95.44 76 VAL A O 1
ATOM 568 N N . GLN A 1 77 ? -5.417 1.426 19.097 1.00 96.94 77 GLN A N 1
ATOM 569 C CA . GLN A 1 77 ? -4.111 0.963 18.619 1.00 96.94 77 GLN A CA 1
ATOM 570 C C . GLN A 1 77 ? -4.149 0.665 17.117 1.00 96.94 77 GLN A C 1
ATOM 572 O O . GLN A 1 77 ? -3.281 1.138 16.384 1.00 96.94 77 GLN A O 1
ATOM 577 N N . ARG A 1 78 ? -5.195 -0.024 16.636 1.00 97.56 78 ARG A N 1
ATOM 578 C CA . ARG A 1 78 ? -5.399 -0.245 15.196 1.00 97.56 78 ARG A CA 1
ATOM 579 C C . ARG A 1 78 ? -5.492 1.074 14.447 1.00 97.56 78 ARG A C 1
ATOM 581 O O . ARG A 1 78 ? -4.852 1.226 13.413 1.00 97.56 78 ARG A O 1
ATOM 588 N N . ALA A 1 79 ? -6.248 2.038 14.971 1.00 97.69 79 ALA A N 1
ATOM 589 C CA . ALA A 1 79 ? -6.388 3.350 14.348 1.00 97.69 79 ALA A CA 1
ATOM 590 C C . ALA A 1 79 ? -5.031 4.066 14.199 1.00 97.69 79 ALA A C 1
ATOM 592 O O . ALA A 1 79 ? -4.692 4.495 13.098 1.00 97.69 79 ALA A O 1
ATOM 593 N N . LYS A 1 80 ? -4.218 4.116 15.265 1.00 98.00 80 LYS A N 1
ATOM 594 C CA . LYS A 1 80 ? -2.868 4.710 15.244 1.00 98.00 80 LYS A CA 1
ATOM 595 C C . LYS A 1 80 ? -1.941 4.013 14.246 1.00 98.00 80 LYS A C 1
ATOM 597 O O . LYS A 1 80 ? -1.314 4.687 13.433 1.00 98.00 80 LYS A O 1
ATOM 602 N N . MET A 1 81 ? -1.905 2.679 14.260 1.00 98.19 81 MET A N 1
ATOM 603 C CA . MET A 1 81 ? -1.080 1.905 13.325 1.00 98.19 81 MET A CA 1
ATOM 604 C C . MET A 1 81 ? -1.542 2.061 11.874 1.00 98.19 81 MET A C 1
ATOM 606 O O . MET A 1 81 ? -0.713 2.095 10.976 1.00 98.19 81 MET A O 1
ATOM 610 N N . THR A 1 82 ? -2.848 2.216 11.642 1.00 98.31 82 THR A N 1
ATOM 611 C CA . THR A 1 82 ? -3.402 2.464 10.302 1.00 98.31 82 THR A CA 1
ATOM 612 C C . THR A 1 82 ? -2.957 3.820 9.757 1.00 98.31 82 THR A C 1
ATOM 614 O O . THR A 1 82 ? -2.600 3.913 8.586 1.00 98.31 82 THR A O 1
ATOM 617 N N . VAL A 1 83 ? -2.936 4.864 10.597 1.00 98.19 83 VAL A N 1
ATOM 618 C CA . VAL A 1 83 ? -2.401 6.179 10.202 1.00 98.19 83 VAL A CA 1
ATOM 619 C C . VAL A 1 83 ? -0.919 6.082 9.883 1.00 98.19 83 VAL A C 1
ATOM 621 O O . VAL A 1 83 ? -0.509 6.538 8.821 1.00 98.19 83 VAL A O 1
ATOM 624 N N . LEU A 1 84 ? -0.132 5.467 10.771 1.00 98.00 84 LEU A N 1
ATOM 625 C CA . LEU A 1 84 ? 1.303 5.299 10.554 1.00 98.00 84 LEU A CA 1
ATOM 626 C C . LEU A 1 84 ? 1.572 4.566 9.236 1.00 98.00 84 LEU A C 1
ATOM 628 O O . LEU A 1 84 ? 2.308 5.071 8.399 1.00 98.00 84 LEU A O 1
ATOM 632 N N . PHE A 1 85 ? 0.909 3.428 9.026 1.00 98.12 85 PHE A N 1
ATOM 633 C CA . PHE A 1 85 ? 1.034 2.639 7.807 1.00 98.12 85 PHE A CA 1
ATOM 634 C C . PHE A 1 85 ? 0.680 3.450 6.554 1.00 98.12 85 PHE A C 1
ATOM 636 O O . PHE A 1 85 ? 1.463 3.497 5.609 1.00 98.12 85 PHE A O 1
ATOM 643 N N . GLY A 1 86 ? -0.474 4.124 6.553 1.00 97.19 86 GLY A N 1
ATOM 644 C CA . GLY A 1 86 ? -0.920 4.915 5.408 1.00 97.19 86 GLY A CA 1
ATOM 645 C C . GLY A 1 86 ? 0.020 6.079 5.071 1.00 97.19 86 GLY A C 1
ATOM 646 O O . GLY A 1 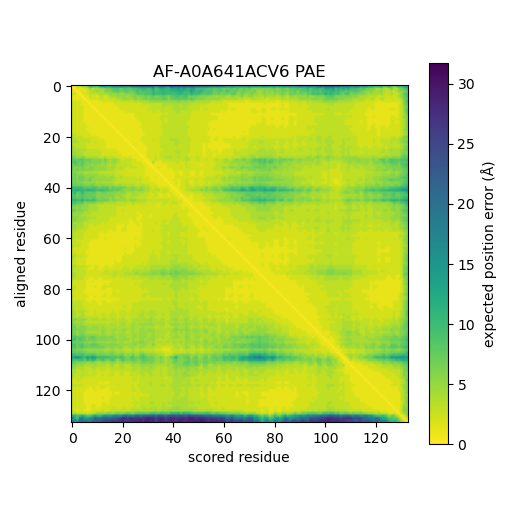86 ? 0.316 6.298 3.898 1.00 97.19 86 GLY A O 1
ATOM 647 N N . VAL A 1 87 ? 0.553 6.775 6.082 1.00 96.12 87 VAL A N 1
ATOM 648 C CA . VAL A 1 87 ? 1.530 7.862 5.890 1.00 96.12 87 VAL A CA 1
ATOM 649 C C . VAL A 1 87 ? 2.869 7.327 5.382 1.00 96.12 87 VAL A C 1
ATOM 651 O O . VAL A 1 87 ? 3.437 7.906 4.460 1.00 96.12 87 VAL A O 1
ATOM 654 N N . THR A 1 88 ? 3.367 6.213 5.927 1.00 95.94 88 THR A N 1
ATOM 655 C CA . THR A 1 88 ? 4.601 5.573 5.441 1.00 95.94 88 THR A CA 1
ATOM 656 C C . THR A 1 88 ? 4.466 5.149 3.983 1.00 95.94 88 THR A C 1
ATOM 658 O O . THR A 1 88 ? 5.364 5.407 3.184 1.00 95.94 88 THR A O 1
ATOM 661 N N . MET A 1 89 ? 3.327 4.564 3.612 1.00 9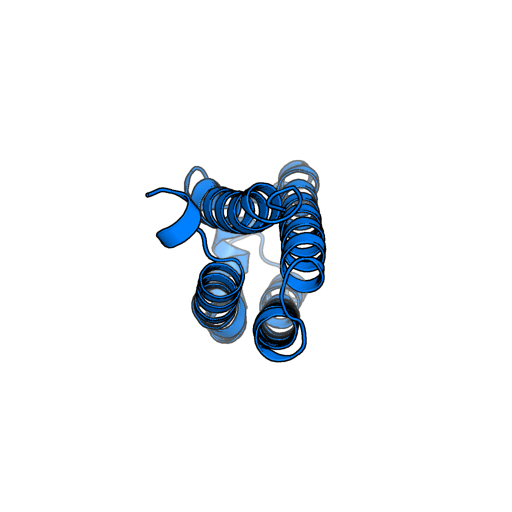4.81 89 MET A N 1
ATOM 662 C CA . MET A 1 89 ? 3.055 4.213 2.224 1.00 94.81 89 MET A CA 1
ATOM 663 C C . MET A 1 89 ? 3.009 5.460 1.330 1.00 94.81 89 MET A C 1
ATOM 665 O O . MET A 1 89 ? 3.612 5.468 0.258 1.00 94.81 89 MET A O 1
ATOM 669 N N . ALA A 1 90 ? 2.370 6.544 1.784 1.00 91.69 90 ALA A N 1
ATOM 670 C CA . ALA A 1 90 ? 2.340 7.801 1.038 1.00 91.69 90 ALA A CA 1
ATOM 671 C C . ALA A 1 90 ? 3.744 8.360 0.782 1.00 91.69 90 ALA A C 1
ATOM 673 O O . ALA A 1 90 ? 4.041 8.766 -0.340 1.00 91.69 90 ALA A O 1
ATOM 674 N N . LEU A 1 91 ? 4.622 8.317 1.788 1.00 91.56 91 LEU A N 1
ATOM 675 C CA . LEU A 1 91 ? 6.022 8.714 1.640 1.00 91.56 91 LEU A CA 1
ATOM 676 C C . LEU A 1 91 ? 6.762 7.853 0.613 1.00 91.56 91 LEU A C 1
ATOM 678 O O . LEU A 1 91 ? 7.488 8.409 -0.204 1.00 91.56 91 LEU A O 1
ATOM 682 N N . MET A 1 92 ? 6.545 6.534 0.611 1.00 90.19 92 MET A N 1
ATOM 683 C CA . MET A 1 92 ? 7.154 5.630 -0.371 1.00 90.19 92 MET A CA 1
ATOM 684 C C . MET A 1 92 ? 6.757 6.000 -1.807 1.00 90.19 92 MET A C 1
ATOM 686 O O . MET A 1 92 ? 7.614 6.087 -2.685 1.00 90.19 92 MET A O 1
ATOM 690 N N . ILE A 1 93 ? 5.475 6.269 -2.067 1.00 87.88 93 ILE A N 1
ATOM 691 C CA . ILE A 1 93 ? 5.036 6.641 -3.422 1.00 87.88 93 ILE A CA 1
ATOM 692 C C . ILE A 1 93 ? 5.568 8.007 -3.821 1.00 87.88 93 ILE A C 1
ATOM 694 O O . ILE A 1 93 ? 5.998 8.171 -4.956 1.00 87.88 93 ILE A O 1
ATOM 698 N N . ILE A 1 94 ? 5.580 8.971 -2.900 1.00 86.75 94 ILE A N 1
ATOM 699 C CA . ILE A 1 94 ? 6.169 10.285 -3.166 1.00 86.75 94 ILE A CA 1
ATOM 700 C C . ILE A 1 94 ? 7.656 10.134 -3.494 1.00 86.75 94 ILE A C 1
ATOM 702 O O . ILE A 1 94 ? 8.117 10.754 -4.446 1.00 86.75 94 ILE A O 1
ATOM 706 N N . SER A 1 95 ? 8.401 9.290 -2.769 1.00 86.12 95 SER A N 1
ATOM 707 C CA . SER A 1 95 ? 9.816 9.082 -3.073 1.00 86.12 95 SER A CA 1
ATOM 708 C C . SER A 1 95 ? 10.012 8.471 -4.457 1.00 86.12 95 SER A C 1
ATOM 710 O O . SER A 1 95 ? 10.798 9.001 -5.231 1.00 86.12 95 SER A O 1
ATOM 712 N N . VAL A 1 96 ? 9.263 7.428 -4.821 1.00 83.31 96 VAL A N 1
ATOM 713 C CA . VAL A 1 96 ? 9.392 6.839 -6.165 1.00 83.31 96 VAL A CA 1
ATOM 714 C C . VAL A 1 96 ? 8.980 7.859 -7.233 1.00 83.31 96 VAL A C 1
ATOM 716 O O . VAL A 1 96 ? 9.702 8.068 -8.200 1.00 83.31 96 VAL A O 1
ATOM 719 N N . ALA A 1 97 ? 7.878 8.581 -7.026 1.00 83.12 97 ALA A N 1
ATOM 720 C CA . ALA A 1 97 ? 7.395 9.570 -7.983 1.00 83.12 97 ALA A CA 1
ATOM 721 C C . ALA A 1 97 ? 8.364 10.741 -8.196 1.00 83.12 97 ALA A C 1
ATOM 723 O O . ALA A 1 97 ? 8.464 11.236 -9.311 1.00 83.12 97 ALA A O 1
ATOM 724 N N . VAL A 1 98 ? 9.067 11.194 -7.155 1.00 85.81 98 VAL A N 1
ATOM 725 C CA . VAL A 1 98 ? 10.022 12.308 -7.260 1.00 85.81 98 VAL A CA 1
ATOM 726 C C . VAL A 1 98 ? 11.364 11.836 -7.810 1.00 85.81 98 VAL A C 1
ATOM 728 O O . VAL A 1 98 ? 11.882 12.441 -8.744 1.00 85.81 98 VAL A O 1
ATOM 731 N N . TYR A 1 99 ? 11.932 10.769 -7.245 1.00 86.31 99 TYR A N 1
ATOM 732 C CA . TYR A 1 99 ? 13.292 10.349 -7.577 1.00 86.31 99 TYR A CA 1
ATOM 733 C C . TYR A 1 99 ? 13.357 9.575 -8.890 1.00 86.31 99 TYR A C 1
ATOM 735 O O . TYR A 1 99 ? 14.219 9.874 -9.707 1.00 86.31 99 TYR A O 1
ATOM 743 N N . SER A 1 100 ? 12.432 8.649 -9.153 1.00 83.12 100 SER A N 1
ATOM 744 C CA . SER A 1 100 ? 12.446 7.915 -10.423 1.00 83.12 100 SER A CA 1
ATOM 745 C C . SER A 1 100 ? 12.135 8.847 -11.597 1.00 83.12 100 SER A C 1
ATOM 747 O O . SER A 1 100 ? 12.769 8.754 -12.644 1.00 83.12 100 SER A O 1
ATOM 749 N N . ASN A 1 101 ? 11.215 9.804 -11.422 1.00 84.81 101 ASN A N 1
ATOM 750 C CA . ASN A 1 101 ? 10.890 10.753 -12.486 1.00 84.81 101 ASN A CA 1
ATOM 751 C C . ASN A 1 101 ? 12.045 11.704 -12.825 1.00 84.81 101 ASN A C 1
ATOM 753 O O . ASN A 1 101 ? 12.230 12.024 -13.997 1.00 84.81 101 ASN A O 1
ATOM 757 N N . ALA A 1 102 ? 12.842 12.110 -11.831 1.00 87.19 102 ALA A N 1
ATOM 758 C CA . ALA A 1 102 ? 14.040 12.919 -12.057 1.00 87.19 102 ALA A CA 1
ATOM 759 C C . ALA A 1 102 ? 15.078 12.210 -12.947 1.00 87.19 102 ALA A C 1
ATOM 761 O O . ALA A 1 102 ? 15.791 12.876 -13.693 1.00 87.19 102 ALA A O 1
ATOM 762 N N . GLU A 1 103 ? 15.105 10.876 -12.919 1.00 87.88 103 GLU A N 1
ATOM 763 C CA . GLU A 1 103 ? 15.996 10.039 -13.731 1.00 87.88 103 GLU A CA 1
ATOM 764 C C . GLU A 1 103 ? 15.383 9.634 -15.087 1.00 87.88 103 GLU A C 1
ATOM 766 O O . GLU A 1 103 ? 15.993 8.891 -15.849 1.00 87.88 103 GLU A O 1
ATOM 771 N N . GLY A 1 104 ? 14.184 10.127 -15.423 1.00 87.69 104 GLY A N 1
ATOM 772 C CA . GLY A 1 104 ? 13.517 9.852 -16.701 1.00 87.69 104 GLY A CA 1
ATOM 773 C C . GLY A 1 104 ? 12.490 8.715 -16.675 1.00 87.69 104 GLY A C 1
ATOM 774 O O . GLY A 1 104 ? 11.926 8.404 -17.722 1.00 87.69 104 GLY A O 1
ATOM 775 N N . TYR A 1 105 ? 12.188 8.135 -15.508 1.00 87.94 105 TYR A N 1
ATOM 776 C CA . TYR A 1 105 ? 11.145 7.114 -15.369 1.00 87.94 105 TYR A CA 1
ATOM 777 C C . TYR A 1 105 ? 9.732 7.724 -15.411 1.00 87.94 105 TYR A C 1
ATOM 779 O O . TYR A 1 105 ? 9.394 8.670 -14.683 1.00 87.94 105 TYR A O 1
ATOM 787 N N . SER A 1 106 ? 8.857 7.139 -16.223 1.00 88.62 106 SER A N 1
ATOM 788 C CA . SER A 1 106 ? 7.441 7.485 -16.312 1.00 88.62 106 SER A CA 1
ATOM 789 C C . SER A 1 106 ? 6.598 6.671 -15.330 1.00 88.62 106 SER A C 1
ATOM 791 O O . SER A 1 106 ? 6.430 5.467 -15.467 1.00 88.62 106 SER A O 1
ATOM 793 N N . MET A 1 107 ? 5.953 7.341 -14.375 1.00 81.50 107 MET A N 1
ATOM 794 C CA . MET A 1 107 ? 5.053 6.696 -13.400 1.00 81.50 107 MET A CA 1
ATOM 795 C C . MET A 1 107 ? 3.631 6.438 -13.945 1.00 81.50 107 MET A C 1
ATOM 797 O O . MET A 1 107 ? 2.658 6.441 -13.189 1.00 81.50 107 MET A O 1
ATOM 801 N N . GLY A 1 108 ? 3.471 6.288 -15.264 1.00 77.06 108 GLY A N 1
ATOM 802 C CA . GLY A 1 108 ? 2.170 6.006 -15.890 1.00 77.06 108 GLY A CA 1
ATOM 803 C C . GLY A 1 108 ? 1.173 7.177 -15.882 1.00 77.06 108 GLY A C 1
ATOM 804 O O . GLY A 1 108 ? -0.035 6.974 -16.024 1.00 77.06 108 GLY A O 1
ATOM 805 N N . GLY A 1 109 ? 1.645 8.416 -15.702 1.00 79.44 109 GLY A N 1
ATOM 806 C CA . GLY A 1 109 ? 0.804 9.616 -15.759 1.00 79.44 109 GLY A CA 1
ATOM 807 C C . GLY A 1 109 ? -0.300 9.629 -14.684 1.00 79.44 109 GLY A C 1
ATOM 808 O O . GLY A 1 109 ? -0.016 9.352 -13.520 1.00 79.44 109 GLY A O 1
ATOM 809 N N . PRO A 1 110 ? -1.569 9.945 -15.021 1.00 83.81 110 PRO A N 1
ATOM 810 C CA . PRO A 1 110 ? -2.660 10.028 -14.041 1.00 83.81 110 PRO A CA 1
ATOM 811 C C . PRO A 1 110 ? -2.945 8.737 -13.255 1.00 83.81 110 PRO A C 1
ATOM 813 O O . PRO A 1 110 ? -3.586 8.805 -12.206 1.00 83.81 110 PRO A O 1
ATOM 816 N N . ILE A 1 111 ? -2.478 7.569 -13.716 1.00 83.69 111 ILE A N 1
ATOM 817 C CA . ILE A 1 111 ? -2.674 6.283 -13.023 1.00 83.69 111 ILE A CA 1
ATOM 818 C C . ILE A 1 111 ? -2.062 6.293 -11.615 1.00 83.69 111 ILE A C 1
ATOM 820 O O . ILE A 1 111 ? -2.620 5.668 -10.710 1.00 83.69 111 ILE A O 1
ATOM 824 N N . ILE A 1 112 ? -1.003 7.077 -11.377 1.00 84.50 112 ILE A N 1
ATOM 825 C CA . ILE A 1 112 ? -0.381 7.221 -10.052 1.00 84.50 112 ILE A CA 1
ATOM 826 C C . ILE A 1 112 ? -1.345 7.756 -8.979 1.00 84.50 112 ILE A C 1
ATOM 828 O O . ILE A 1 112 ? -1.137 7.555 -7.782 1.00 84.50 112 ILE A O 1
ATOM 832 N N . LEU A 1 113 ? -2.445 8.399 -9.385 1.00 87.88 113 LEU A N 1
ATOM 833 C CA . LEU A 1 113 ? -3.467 8.892 -8.466 1.00 87.88 113 LEU A CA 1
ATOM 834 C C . LEU A 1 113 ? -4.225 7.759 -7.765 1.00 87.88 113 LEU A C 1
ATOM 836 O O . LEU A 1 113 ? -4.719 7.963 -6.658 1.00 87.88 113 LEU A O 1
ATOM 840 N N . VAL A 1 114 ? -4.301 6.566 -8.364 1.00 89.88 114 VAL A N 1
ATOM 841 C CA . VAL A 1 114 ? -4.992 5.408 -7.777 1.00 89.88 114 VAL A CA 1
ATOM 842 C C . VAL A 1 114 ? -4.347 4.978 -6.457 1.00 89.88 114 VAL A C 1
ATOM 844 O O . VAL A 1 114 ? -5.047 4.966 -5.436 1.00 89.88 114 VAL A O 1
ATOM 847 N N . PRO A 1 115 ? -3.038 4.664 -6.401 1.00 89.50 115 PRO A N 1
ATOM 848 C CA . PRO A 1 115 ? -2.426 4.282 -5.139 1.00 89.50 115 PRO A CA 1
ATOM 849 C C . PRO A 1 115 ? -2.338 5.462 -4.151 1.00 89.50 115 PRO A C 1
ATOM 851 O O . PRO A 1 115 ? -2.541 5.251 -2.955 1.00 89.50 115 PRO A O 1
ATOM 854 N N . ILE A 1 116 ? -2.171 6.713 -4.614 1.00 90.94 116 ILE A N 1
ATOM 855 C CA . ILE A 1 116 ? -2.263 7.920 -3.760 1.00 90.94 116 ILE A CA 1
ATOM 856 C C . ILE A 1 116 ? -3.625 8.007 -3.066 1.00 90.94 116 ILE A C 1
ATOM 858 O O . ILE A 1 116 ? -3.696 8.214 -1.849 1.00 90.94 116 ILE A O 1
ATOM 862 N N . ALA A 1 117 ? -4.713 7.814 -3.813 1.00 93.38 117 ALA A N 1
ATOM 863 C CA . ALA A 1 117 ? -6.059 7.820 -3.263 1.00 93.38 117 ALA A CA 1
ATOM 864 C C . ALA A 1 117 ? -6.239 6.685 -2.249 1.00 93.38 117 ALA A C 1
ATOM 866 O O . ALA A 1 117 ? -6.729 6.922 -1.146 1.00 93.38 117 ALA A O 1
ATOM 867 N N . LEU A 1 118 ? -5.781 5.472 -2.570 1.00 95.12 118 LEU A N 1
ATOM 868 C CA . LEU A 1 118 ? -5.892 4.319 -1.679 1.00 95.12 118 LEU A CA 1
ATOM 869 C C . LEU A 1 118 ? -5.199 4.560 -0.327 1.00 95.12 118 LEU A C 1
ATOM 871 O O . LEU A 1 118 ? -5.816 4.369 0.720 1.00 95.12 118 LEU A O 1
ATOM 875 N N . MET A 1 119 ? -3.954 5.039 -0.323 1.0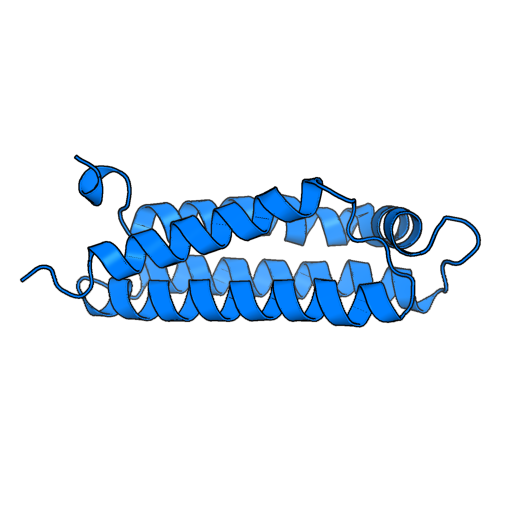0 94.94 119 MET A N 1
ATOM 876 C CA . MET A 1 119 ? -3.218 5.331 0.917 1.00 94.94 119 MET A CA 1
ATOM 877 C C . MET A 1 119 ? -3.835 6.490 1.699 1.00 94.94 119 MET A C 1
ATOM 879 O O . MET A 1 119 ? -3.862 6.467 2.932 1.00 94.94 119 MET A O 1
ATOM 883 N N . SER A 1 120 ? -4.380 7.485 0.996 1.00 94.69 120 SER A N 1
ATOM 884 C CA . SER A 1 120 ? -5.103 8.598 1.616 1.00 94.69 120 SER A CA 1
ATOM 885 C C . SER A 1 120 ? -6.360 8.105 2.334 1.00 94.69 120 SER A C 1
ATOM 887 O O . SER A 1 120 ? -6.625 8.508 3.466 1.00 94.69 120 SER A O 1
ATOM 889 N N . LEU A 1 121 ? -7.103 7.177 1.724 1.00 96.19 121 LEU A N 1
ATOM 890 C CA . LEU A 1 121 ? -8.305 6.574 2.308 1.00 96.19 121 LEU A CA 1
ATOM 891 C C . LEU A 1 121 ? -7.965 5.663 3.498 1.00 96.19 121 LEU A C 1
ATOM 893 O O . LEU A 1 121 ? -8.651 5.721 4.521 1.00 96.19 121 LEU A O 1
ATOM 897 N N . VAL A 1 122 ? -6.873 4.892 3.418 1.00 97.69 122 VAL A N 1
ATOM 898 C CA . VAL A 1 122 ? -6.336 4.125 4.557 1.00 97.69 122 VAL A CA 1
ATOM 899 C C . VAL A 1 122 ? -5.978 5.066 5.706 1.00 97.69 122 VAL A C 1
ATOM 901 O O . VAL A 1 122 ? -6.490 4.897 6.814 1.00 97.69 122 VAL A O 1
ATOM 904 N N . THR A 1 123 ? -5.187 6.105 5.445 1.00 97.62 123 THR A N 1
ATOM 905 C CA . THR A 1 123 ? -4.780 7.096 6.455 1.00 97.62 123 THR A CA 1
ATOM 906 C C . THR A 1 123 ? -5.994 7.761 7.099 1.00 97.62 123 THR A C 1
ATOM 908 O O . THR A 1 123 ? -6.112 7.801 8.327 1.00 97.62 123 THR A O 1
ATOM 911 N N . LEU A 1 124 ? -6.947 8.218 6.283 1.00 96.38 124 LEU A N 1
ATOM 912 C CA . LEU A 1 124 ? -8.183 8.839 6.749 1.00 96.38 124 LEU A CA 1
ATOM 913 C C . LEU A 1 124 ? -8.995 7.888 7.636 1.00 96.38 124 LEU A C 1
ATOM 915 O O . LEU A 1 124 ? -9.514 8.313 8.670 1.00 96.38 124 LEU A O 1
ATOM 919 N N . SER A 1 125 ? -9.068 6.600 7.281 1.00 96.94 125 SER A N 1
ATOM 920 C CA . SER A 1 125 ? -9.770 5.598 8.090 1.00 96.94 125 SER A CA 1
ATOM 921 C C . SER A 1 125 ? -9.209 5.507 9.511 1.00 96.94 125 SER A C 1
ATOM 923 O O . SER A 1 125 ? -9.982 5.461 10.472 1.00 96.94 125 SER A O 1
ATOM 925 N N . GLY A 1 126 ? -7.882 5.583 9.658 1.00 96.94 126 GLY A N 1
ATOM 926 C CA . GLY A 1 126 ? -7.203 5.640 10.948 1.00 96.94 126 GLY A CA 1
ATOM 927 C C . GLY A 1 126 ? -7.481 6.945 11.698 1.00 96.94 126 GLY A C 1
ATOM 928 O O . GLY A 1 126 ? -7.927 6.902 12.844 1.00 96.94 126 GLY A O 1
ATOM 929 N N . ILE A 1 127 ? -7.299 8.104 11.049 1.00 96.69 127 ILE A N 1
ATOM 930 C CA . ILE A 1 127 ? -7.482 9.433 11.669 1.00 96.69 127 ILE A CA 1
ATOM 931 C C . ILE A 1 127 ? -8.878 9.565 12.289 1.00 96.69 127 ILE A C 1
ATOM 933 O O . ILE A 1 127 ? -9.012 10.007 13.433 1.00 96.69 127 ILE A O 1
ATOM 937 N N . LEU A 1 128 ? -9.915 9.118 11.574 1.00 95.88 128 LEU A N 1
ATOM 938 C CA . LEU A 1 128 ? -11.307 9.182 12.029 1.00 95.88 128 LEU A CA 1
ATOM 939 C C . LEU A 1 128 ? -11.589 8.367 13.308 1.00 95.88 128 LEU A C 1
ATOM 941 O O . LEU A 1 128 ? -12.630 8.578 13.938 1.00 95.88 128 LEU A O 1
ATOM 945 N N . HIS A 1 129 ? -10.682 7.464 13.694 1.00 94.75 129 HIS A N 1
ATOM 946 C CA . HIS A 1 129 ? -10.830 6.532 14.815 1.00 94.75 129 HIS A CA 1
ATOM 947 C C . HIS A 1 129 ? -9.788 6.720 15.936 1.00 94.75 129 HIS A C 1
ATOM 949 O O . HIS A 1 129 ? -9.833 5.978 16.912 1.00 94.75 129 HIS A O 1
ATOM 955 N N . ILE A 1 130 ? -8.878 7.703 15.849 1.00 91.12 130 ILE A N 1
ATOM 956 C CA . ILE A 1 130 ? -7.897 7.986 16.921 1.00 91.12 130 ILE A CA 1
ATOM 957 C C . ILE A 1 130 ? -8.512 8.766 18.092 1.00 91.12 130 ILE A C 1
ATOM 959 O O . ILE A 1 130 ? -8.164 8.505 19.237 1.00 91.12 130 ILE A O 1
ATOM 963 N N . LYS A 1 131 ? -9.391 9.737 17.814 1.00 70.88 131 LYS A N 1
ATOM 964 C CA . LYS A 1 131 ? -9.934 10.683 18.813 1.00 70.88 131 LYS A CA 1
ATOM 965 C C . LYS A 1 131 ? -11.386 10.399 19.213 1.00 70.88 131 LYS A C 1
ATOM 967 O O . LYS A 1 131 ? -12.066 11.279 19.720 1.00 70.88 131 LYS A O 1
ATOM 972 N N . ALA A 1 132 ? -11.892 9.219 18.875 1.00 56.84 132 ALA A N 1
ATOM 973 C CA . ALA A 1 132 ? -13.259 8.823 19.180 1.00 56.84 132 ALA A CA 1
ATOM 974 C C . ALA A 1 132 ? -13.269 8.009 20.482 1.00 56.84 132 ALA A C 1
ATOM 976 O O . ALA A 1 132 ? -13.390 6.788 20.428 1.00 56.84 132 ALA A O 1
ATOM 977 N N . GLU A 1 133 ? -13.071 8.700 21.603 1.00 46.78 133 GLU A N 1
ATOM 978 C CA . GLU A 1 133 ? -13.677 8.319 22.886 1.00 46.78 133 GLU A CA 1
ATOM 979 C C . GLU A 1 133 ? -15.061 8.974 22.964 1.00 46.78 133 GLU A C 1
ATOM 981 O O . GLU A 1 133 ? -15.177 10.148 22.533 1.00 46.78 133 GLU A O 1
#

Radius of gyration: 16.16 Å; Cα contacts (8 Å, |Δi|>4): 170; chains: 1; bounding box: 41×24×49 Å

Solvent-accessible surface area (backbone atoms only — not comparable to full-atom values): 6531 Å² total; per-residue (Å²): 112,67,68,78,74,36,35,39,50,60,39,26,41,52,47,16,53,50,35,27,50,62,46,7,48,38,20,59,77,35,10,56,63,51,29,27,63,23,54,33,77,93,60,59,49,82,63,43,32,52,49,36,25,52,46,7,57,53,33,36,50,53,16,50,50,32,38,44,46,39,74,76,40,55,73,52,60,26,11,51,52,32,28,52,50,17,51,53,50,45,51,52,52,51,48,48,60,54,58,43,39,74,75,63,34,43,72,64,67,79,60,50,50,54,62,52,49,52,30,50,52,26,20,49,16,2,58,72,39,58,78,69,125